Protein AF-A0A6C0F0D4-F1 (afdb_monomer_lite)

Foldseek 3Di:
DVVLVVQLVVQLVVLVVVCVVVVDLSVLRQQVSCVVVCSDVASVRSVVCSVPPRVVVSVVVVVVVCVVPVVPDDPVVVVVVVVVCVVVVVVVVVVCVVPDRVRVVVVVVVVSVVVVVVVVVVVVVD

Structure (mmCIF, N/CA/C/O backbone):
data_AF-A0A6C0F0D4-F1
#
_entry.id   AF-A0A6C0F0D4-F1
#
loop_
_atom_site.group_PDB
_atom_site.id
_atom_site.type_symbol
_atom_site.label_atom_id
_atom_site.label_alt_id
_atom_site.label_comp_id
_atom_site.label_asym_id
_atom_site.label_entity_id
_atom_site.label_seq_id
_atom_site.pdbx_PDB_ins_code
_atom_site.Cartn_x
_atom_site.Cartn_y
_atom_site.Cartn_z
_atom_site.occupancy
_atom_site.B_iso_or_equiv
_atom_site.auth_seq_id
_atom_site.auth_comp_id
_atom_site.auth_asym_id
_atom_site.auth_atom_id
_atom_site.pdbx_PDB_model_num
ATOM 1 N N . MET A 1 1 ? -7.082 -18.448 18.501 1.00 57.34 1 MET A N 1
ATOM 2 C CA . MET A 1 1 ? -5.978 -17.816 17.740 1.00 57.34 1 MET A CA 1
ATOM 3 C C . MET A 1 1 ? -5.816 -18.461 16.367 1.00 57.34 1 MET A C 1
ATOM 5 O O . MET A 1 1 ? -5.572 -17.732 15.417 1.00 57.34 1 MET A O 1
ATOM 9 N N . ASP A 1 2 ? -6.070 -19.765 16.229 1.00 62.00 2 ASP A N 1
ATOM 10 C CA . ASP A 1 2 ? -5.894 -20.504 14.964 1.00 62.00 2 ASP A CA 1
ATOM 11 C C . ASP A 1 2 ? -6.825 -20.050 13.825 1.00 62.00 2 ASP A C 1
ATOM 13 O O . ASP A 1 2 ? -6.402 -19.968 12.675 1.00 62.00 2 ASP A O 1
ATOM 17 N N . GLY A 1 3 ? -8.066 -19.652 14.139 1.00 71.56 3 GLY A N 1
ATOM 18 C CA . GLY A 1 3 ? -9.014 -19.140 13.137 1.00 71.56 3 GLY A CA 1
ATOM 19 C C . GLY A 1 3 ? -8.536 -17.870 12.419 1.00 71.56 3 GLY A C 1
ATOM 20 O O . GLY A 1 3 ? -8.734 -17.729 11.215 1.00 71.56 3 GLY A O 1
ATOM 21 N N . ASN A 1 4 ? -7.827 -16.981 13.123 1.00 83.56 4 ASN A N 1
ATOM 22 C CA . ASN A 1 4 ? -7.291 -15.756 12.523 1.00 83.56 4 ASN A CA 1
ATOM 23 C C . ASN A 1 4 ? -6.118 -16.055 11.582 1.00 83.56 4 ASN A C 1
ATOM 25 O O . ASN A 1 4 ? -5.953 -15.361 10.582 1.00 83.56 4 ASN A O 1
ATOM 29 N N . ILE A 1 5 ? -5.332 -17.098 11.869 1.00 86.75 5 ILE A N 1
ATOM 30 C CA . ILE A 1 5 ? -4.209 -17.513 11.019 1.00 86.75 5 ILE A CA 1
ATOM 31 C C . ILE A 1 5 ? -4.738 -18.006 9.673 1.00 86.75 5 ILE A C 1
ATOM 33 O O . ILE A 1 5 ? -4.275 -17.539 8.638 1.00 86.75 5 ILE A O 1
ATOM 37 N N . ILE A 1 6 ? -5.758 -18.871 9.681 1.00 90.50 6 ILE A N 1
ATOM 38 C CA . ILE A 1 6 ? -6.368 -19.400 8.451 1.00 90.50 6 ILE A CA 1
ATOM 39 C C . ILE A 1 6 ? -6.893 -18.257 7.571 1.00 90.50 6 ILE A C 1
ATOM 41 O O . ILE A 1 6 ? -6.617 -18.224 6.372 1.00 90.50 6 ILE A O 1
ATOM 45 N N . ILE A 1 7 ? -7.601 -17.289 8.161 1.00 89.38 7 ILE A N 1
ATOM 46 C CA . ILE A 1 7 ? -8.142 -16.139 7.424 1.00 89.38 7 ILE A CA 1
ATOM 47 C C . ILE A 1 7 ? -7.016 -15.287 6.826 1.00 89.38 7 ILE A C 1
ATOM 49 O O . ILE A 1 7 ? -7.073 -14.954 5.643 1.00 89.38 7 ILE A O 1
ATOM 53 N N . ILE A 1 8 ? -5.974 -14.968 7.601 1.00 88.62 8 ILE A N 1
ATOM 54 C CA . ILE A 1 8 ? -4.818 -14.207 7.101 1.00 88.62 8 ILE A CA 1
ATOM 55 C C . ILE A 1 8 ? -4.137 -14.950 5.954 1.00 88.62 8 ILE A C 1
ATOM 57 O O . ILE A 1 8 ? -3.810 -14.329 4.946 1.00 88.62 8 ILE A O 1
ATOM 61 N N . SER A 1 9 ? -3.942 -16.264 6.075 1.00 89.44 9 SER A N 1
ATOM 62 C CA . SER A 1 9 ? -3.331 -17.076 5.022 1.00 89.44 9 SER A CA 1
ATOM 63 C C . SER A 1 9 ? -4.152 -17.043 3.734 1.00 89.44 9 SER A C 1
ATOM 65 O O . SER A 1 9 ? -3.584 -16.851 2.661 1.00 89.44 9 SER A O 1
ATOM 67 N N . LEU A 1 10 ? -5.480 -17.159 3.821 1.00 91.12 10 LEU A N 1
ATOM 68 C CA . LEU A 1 10 ? -6.362 -17.065 2.654 1.00 91.12 10 LEU A CA 1
ATOM 69 C C . LEU A 1 10 ? -6.307 -15.677 2.005 1.00 91.12 10 LEU A C 1
ATOM 71 O O . LEU A 1 10 ? -6.189 -15.578 0.784 1.00 91.12 10 LEU A O 1
ATOM 75 N N . ILE A 1 11 ? -6.330 -14.611 2.811 1.00 90.19 11 ILE A N 1
ATOM 76 C CA . ILE A 1 11 ? -6.169 -13.235 2.323 1.00 90.19 11 ILE A CA 1
ATOM 77 C C . ILE A 1 11 ? -4.809 -13.071 1.637 1.00 90.19 11 ILE A C 1
ATOM 79 O O . ILE A 1 11 ? -4.742 -12.484 0.562 1.00 90.19 11 ILE A O 1
ATOM 83 N N . ALA A 1 12 ? -3.730 -13.594 2.222 1.00 88.38 12 ALA A N 1
ATOM 84 C CA . ALA A 1 12 ? -2.387 -13.490 1.663 1.00 88.38 12 ALA A CA 1
ATOM 85 C C . ALA A 1 12 ? -2.275 -14.198 0.306 1.00 88.38 12 ALA A C 1
ATOM 87 O O . ALA A 1 12 ? -1.732 -13.619 -0.633 1.00 88.38 12 ALA A O 1
ATOM 88 N N . VAL A 1 13 ? -2.837 -15.406 0.172 1.00 89.69 13 VAL A N 1
ATOM 89 C CA . VAL A 1 13 ? -2.876 -16.140 -1.104 1.00 89.69 13 VAL A CA 1
ATOM 90 C C . VAL A 1 13 ? -3.669 -15.361 -2.150 1.00 89.69 13 VAL A C 1
ATOM 92 O O . VAL A 1 13 ? -3.170 -15.128 -3.250 1.00 89.69 13 VAL A O 1
ATOM 95 N N . PHE A 1 14 ? -4.876 -14.913 -1.802 1.00 89.62 14 PHE A N 1
ATOM 96 C CA . PHE A 1 14 ? -5.730 -14.150 -2.707 1.00 89.62 14 PHE A CA 1
ATOM 97 C C . PHE A 1 14 ? -5.037 -12.863 -3.173 1.00 89.62 14 PHE A C 1
ATOM 99 O O . PHE A 1 14 ? -4.862 -12.642 -4.369 1.00 89.62 14 PHE A O 1
ATOM 106 N N . CYS A 1 15 ? -4.558 -12.045 -2.236 1.00 88.25 15 CYS A N 1
ATOM 107 C CA . CYS A 1 15 ? -3.857 -10.804 -2.546 1.00 88.25 15 CYS A CA 1
ATOM 108 C C . CYS A 1 15 ? -2.586 -11.043 -3.361 1.00 88.25 15 CYS A C 1
ATOM 110 O O . CYS A 1 15 ? -2.336 -10.282 -4.287 1.00 88.25 15 CYS A O 1
ATOM 112 N N . GLY A 1 16 ? -1.810 -12.088 -3.059 1.00 85.62 16 GLY A N 1
ATOM 113 C CA . GLY A 1 16 ? -0.590 -12.420 -3.795 1.00 85.62 16 GLY A CA 1
ATOM 114 C C . GLY A 1 16 ? -0.858 -12.756 -5.262 1.00 85.62 16 GLY A C 1
ATOM 115 O O . GLY A 1 16 ? -0.153 -12.263 -6.141 1.00 85.62 16 GLY A O 1
ATOM 116 N N . ILE A 1 17 ? -1.915 -13.527 -5.541 1.00 87.12 17 ILE A N 1
ATOM 117 C CA . ILE A 1 17 ? -2.324 -13.860 -6.913 1.00 87.12 17 ILE A CA 1
ATOM 118 C C . ILE A 1 17 ? -2.718 -12.588 -7.672 1.00 87.12 17 ILE A C 1
ATOM 120 O O . ILE A 1 17 ? -2.166 -12.308 -8.734 1.00 87.12 17 ILE A O 1
ATOM 124 N N . PHE A 1 18 ? -3.627 -11.781 -7.119 1.00 85.50 18 PHE A N 1
ATOM 125 C CA . PHE A 1 18 ? -4.111 -10.582 -7.810 1.00 85.50 18 PHE A CA 1
ATOM 126 C C . PHE A 1 18 ? -3.041 -9.492 -7.939 1.00 85.50 18 PHE A C 1
ATOM 128 O O . PHE A 1 18 ? -2.933 -8.878 -8.999 1.00 85.50 18 PHE A O 1
ATOM 135 N N . ALA A 1 19 ? -2.230 -9.262 -6.903 1.00 81.38 19 ALA A N 1
ATOM 136 C CA . ALA A 1 19 ? -1.131 -8.299 -6.955 1.00 81.38 19 ALA A CA 1
ATOM 137 C C . ALA A 1 19 ? -0.093 -8.705 -8.009 1.00 81.38 19 ALA A C 1
ATOM 139 O O . ALA A 1 19 ? 0.293 -7.875 -8.831 1.00 81.38 19 ALA A O 1
ATOM 140 N N . GLY A 1 20 ? 0.284 -9.989 -8.052 1.00 78.75 20 GLY A N 1
ATOM 141 C CA . GLY A 1 20 ? 1.215 -10.517 -9.048 1.00 78.75 20 GLY A CA 1
ATOM 142 C C . GLY A 1 20 ? 0.679 -10.444 -10.479 1.00 78.75 20 GLY A C 1
ATOM 143 O O . GLY A 1 20 ? 1.416 -10.066 -11.384 1.00 78.75 20 GLY A O 1
ATOM 144 N N . MET A 1 21 ? -0.605 -10.754 -10.692 1.00 82.81 21 MET A N 1
ATOM 145 C CA . MET A 1 21 ? -1.230 -10.707 -12.021 1.00 82.81 21 MET A CA 1
ATOM 146 C C . MET A 1 21 ? -1.416 -9.283 -12.548 1.00 82.81 21 MET A C 1
ATOM 148 O O . MET A 1 21 ? -1.244 -9.044 -13.739 1.00 82.81 21 MET A O 1
ATOM 152 N N . LEU A 1 22 ? -1.800 -8.345 -11.681 1.00 80.50 22 LEU A N 1
ATOM 153 C CA . LEU A 1 22 ? -2.120 -6.972 -12.078 1.00 80.50 22 LEU A CA 1
ATOM 154 C C . LEU A 1 22 ? -0.910 -6.031 -12.021 1.00 80.50 22 LEU A C 1
ATOM 156 O O . LEU A 1 22 ? -1.009 -4.898 -12.484 1.00 80.50 22 LEU A O 1
ATOM 160 N N . GLY A 1 23 ? 0.200 -6.447 -11.398 1.00 71.56 23 GLY A N 1
ATOM 161 C CA . GLY A 1 23 ? 1.306 -5.545 -11.063 1.00 71.56 23 GLY A CA 1
ATOM 162 C C . GLY A 1 23 ? 0.879 -4.408 -10.123 1.00 71.56 23 GLY A C 1
ATOM 163 O O . GLY A 1 23 ? 1.505 -3.351 -10.095 1.00 71.56 23 GLY A O 1
ATOM 164 N N . SER A 1 24 ? -0.222 -4.596 -9.388 1.00 71.94 24 SER A N 1
ATOM 165 C CA . SER A 1 24 ? -0.794 -3.587 -8.496 1.00 71.94 24 SER A CA 1
ATOM 166 C C . SER A 1 24 ? -0.131 -3.662 -7.123 1.00 71.94 24 SER A C 1
ATOM 168 O O . SER A 1 24 ? 0.087 -4.769 -6.628 1.00 71.94 24 SER A O 1
ATOM 170 N N . PRO A 1 25 ? 0.079 -2.526 -6.430 1.00 68.12 25 PRO A N 1
ATOM 171 C CA . PRO A 1 25 ? 0.456 -2.558 -5.025 1.00 68.12 25 PRO A CA 1
ATOM 172 C C . PRO A 1 25 ? -0.610 -3.337 -4.243 1.00 68.12 25 PRO A C 1
ATOM 174 O O . PRO A 1 25 ? -1.789 -2.965 -4.250 1.00 68.12 25 PRO A O 1
ATOM 177 N N . GLY A 1 26 ? -0.211 -4.421 -3.566 1.00 71.56 26 GLY A N 1
ATOM 178 C CA . GLY A 1 26 ? -1.134 -5.315 -2.850 1.00 71.56 26 GLY A CA 1
ATOM 179 C C . GLY A 1 26 ? -1.966 -4.620 -1.761 1.00 71.56 26 GLY A C 1
ATOM 180 O O . GLY A 1 26 ? -2.985 -5.157 -1.323 1.00 71.56 26 GLY A O 1
ATOM 181 N N . PHE A 1 27 ? -1.587 -3.391 -1.387 1.00 79.44 27 PHE A N 1
ATOM 182 C CA . PHE A 1 27 ? -2.316 -2.477 -0.503 1.00 79.44 27 PHE A CA 1
ATOM 183 C C . PHE A 1 27 ? -3.807 -2.371 -0.835 1.00 79.44 27 PHE A C 1
ATOM 185 O O . PHE A 1 27 ? -4.641 -2.402 0.072 1.00 79.44 27 PHE A O 1
ATOM 192 N N . THR A 1 28 ? -4.136 -2.254 -2.127 1.00 82.19 28 THR A N 1
ATOM 193 C CA . THR A 1 28 ? -5.504 -2.010 -2.612 1.00 82.19 28 THR A CA 1
ATOM 194 C C . THR A 1 28 ? -6.470 -3.122 -2.207 1.00 82.19 28 THR A C 1
ATOM 196 O O . THR A 1 28 ? -7.655 -2.864 -2.030 1.00 82.19 28 THR A O 1
ATOM 199 N N . LEU A 1 29 ? -5.967 -4.345 -2.019 1.00 85.88 29 LEU A N 1
ATOM 200 C CA . LEU A 1 29 ? -6.776 -5.513 -1.673 1.00 85.88 29 LEU A CA 1
ATOM 201 C C . LEU A 1 29 ? -6.578 -5.940 -0.218 1.00 85.88 29 LEU A C 1
ATOM 203 O O . LEU A 1 29 ? -7.553 -6.192 0.489 1.00 85.88 29 LEU A O 1
ATOM 207 N N . ILE A 1 30 ? -5.334 -5.986 0.262 1.00 89.56 30 ILE A N 1
ATOM 208 C CA . ILE A 1 30 ? -5.036 -6.613 1.553 1.00 89.56 30 ILE A CA 1
ATOM 209 C C . ILE A 1 30 ? -5.582 -5.822 2.740 1.00 89.56 30 ILE A C 1
ATOM 211 O O . ILE A 1 30 ? -6.139 -6.413 3.661 1.00 89.56 30 ILE A O 1
ATOM 215 N N . VAL A 1 31 ? -5.475 -4.490 2.723 1.00 90.38 31 VAL A N 1
ATOM 216 C CA . VAL A 1 31 ? -5.900 -3.664 3.860 1.00 90.38 31 VAL A CA 1
ATOM 217 C C . VAL A 1 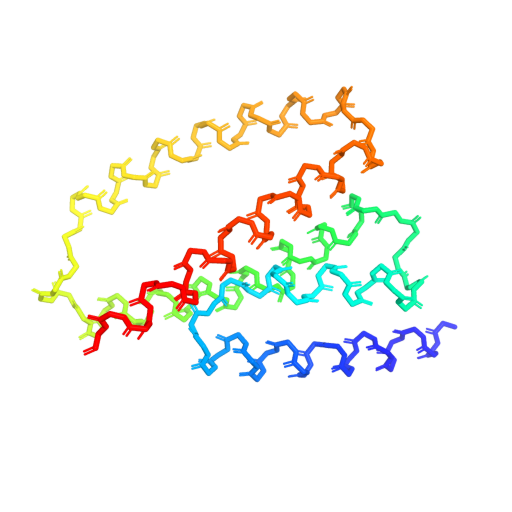31 ? -7.426 -3.677 4.015 1.00 90.38 31 VAL A C 1
ATOM 219 O O . VAL A 1 31 ? -7.885 -3.948 5.126 1.00 90.38 31 VAL A O 1
ATOM 222 N N . PRO A 1 32 ? -8.236 -3.483 2.953 1.00 90.00 32 PRO A N 1
ATOM 223 C CA . PRO A 1 32 ? -9.683 -3.662 3.049 1.00 90.00 32 PRO A CA 1
ATOM 224 C C . PRO A 1 32 ? -10.091 -5.060 3.527 1.00 90.00 32 PRO A C 1
ATOM 226 O O . PRO A 1 32 ? -10.931 -5.168 4.417 1.00 90.00 32 PRO A O 1
ATOM 229 N N . LEU A 1 33 ? -9.473 -6.128 3.007 1.00 91.25 33 LEU A N 1
ATOM 230 C CA . LEU A 1 33 ? -9.811 -7.503 3.395 1.00 91.25 33 LEU A CA 1
ATOM 231 C C . LEU A 1 33 ? -9.495 -7.794 4.868 1.00 91.25 33 LEU A C 1
ATOM 233 O O . LEU A 1 33 ? -10.315 -8.394 5.566 1.00 91.25 33 LEU A O 1
ATOM 237 N N . LEU A 1 34 ? -8.355 -7.322 5.376 1.00 91.25 34 LEU A N 1
ATOM 238 C CA . LEU A 1 34 ? -7.997 -7.440 6.794 1.00 91.25 34 LEU A CA 1
ATOM 239 C C . LEU A 1 34 ? -8.967 -6.682 7.714 1.00 91.25 34 LEU A C 1
ATOM 241 O O . LEU A 1 34 ? -9.257 -7.142 8.818 1.00 91.25 34 LEU A O 1
ATOM 245 N N . MET A 1 35 ? -9.478 -5.533 7.262 1.00 91.31 35 MET A N 1
ATOM 246 C CA . MET A 1 35 ? -10.464 -4.750 8.012 1.00 91.31 35 MET A CA 1
ATOM 247 C C . MET A 1 35 ? -11.859 -5.390 7.982 1.00 91.31 35 MET A C 1
ATOM 249 O O . MET A 1 35 ? -12.517 -5.443 9.015 1.00 91.31 35 MET A O 1
ATOM 253 N N . ILE A 1 36 ? -12.306 -5.903 6.829 1.00 91.19 36 ILE A N 1
ATOM 254 C CA . ILE A 1 36 ? -13.627 -6.542 6.667 1.00 91.19 36 ILE A CA 1
ATOM 255 C C . ILE A 1 36 ? -13.723 -7.823 7.496 1.00 91.19 36 ILE A C 1
ATOM 257 O O . ILE A 1 36 ? -14.750 -8.094 8.110 1.00 91.19 36 ILE A O 1
ATOM 261 N N . THR A 1 37 ? -12.647 -8.606 7.529 1.00 90.19 37 THR A N 1
ATOM 262 C CA . THR A 1 37 ? -12.601 -9.869 8.278 1.00 90.19 37 THR A CA 1
ATOM 263 C C . THR A 1 37 ? -12.455 -9.681 9.789 1.00 90.19 37 THR A C 1
ATOM 265 O O . THR A 1 37 ? -12.543 -10.657 10.529 1.00 90.19 37 THR A O 1
ATOM 268 N N . GLY A 1 38 ? -12.236 -8.450 10.266 1.00 87.62 38 GLY A N 1
ATOM 269 C CA . GLY A 1 38 ? -12.099 -8.139 11.693 1.00 87.62 38 GLY A CA 1
ATOM 270 C C . GLY A 1 38 ? -10.829 -8.696 12.344 1.00 87.62 38 GLY A C 1
ATOM 271 O O . GLY A 1 38 ? -10.686 -8.636 13.562 1.00 87.62 38 GLY A O 1
ATOM 272 N N . VAL A 1 39 ? -9.897 -9.228 11.548 1.00 88.44 39 VAL A N 1
ATOM 273 C CA . VAL A 1 39 ? -8.622 -9.775 12.033 1.00 88.44 39 VAL A CA 1
ATOM 274 C C . VAL A 1 39 ? -7.750 -8.672 12.634 1.00 88.44 39 VAL A C 1
ATOM 276 O O . VAL A 1 39 ? -7.060 -8.890 13.631 1.00 88.44 39 VAL A O 1
ATOM 279 N N . CYS A 1 40 ? -7.783 -7.483 12.031 1.00 88.88 40 CYS A N 1
ATOM 280 C CA . CYS A 1 40 ? -7.049 -6.322 12.512 1.00 88.88 40 CYS A CA 1
ATOM 281 C C . CYS A 1 40 ? -7.937 -5.451 13.410 1.00 88.88 40 CYS A C 1
ATOM 283 O O . CYS A 1 40 ? -9.020 -5.051 12.985 1.00 88.88 40 CYS A O 1
ATOM 285 N N . PRO A 1 41 ? -7.469 -5.067 14.612 1.00 87.50 41 PRO A N 1
ATOM 286 C CA . PRO A 1 41 ? -8.257 -4.255 15.540 1.00 87.50 41 PRO A CA 1
ATOM 287 C C . PRO A 1 41 ? -8.459 -2.813 15.055 1.00 87.50 41 PRO A C 1
ATOM 289 O O . PRO A 1 41 ? -9.363 -2.125 15.525 1.00 87.50 41 PRO A O 1
ATOM 292 N N . ASN A 1 42 ? -7.604 -2.324 14.153 1.00 89.44 42 ASN A N 1
ATOM 293 C CA . ASN A 1 42 ? -7.705 -0.990 13.576 1.00 89.44 42 ASN A CA 1
ATOM 294 C C . ASN A 1 42 ? -6.925 -0.880 12.253 1.00 89.44 42 ASN A C 1
ATOM 296 O O . ASN A 1 42 ? -6.152 -1.769 11.876 1.00 89.44 42 ASN A O 1
ATOM 300 N N . PHE A 1 43 ? -7.129 0.241 11.559 1.00 88.94 43 PHE A N 1
ATOM 301 C CA . PHE A 1 43 ? -6.536 0.508 10.249 1.00 88.94 43 PHE A CA 1
ATOM 302 C C . PHE A 1 43 ? -5.010 0.607 10.306 1.00 88.94 43 PHE A C 1
ATOM 304 O O . PHE A 1 43 ? -4.324 0.127 9.406 1.00 88.94 43 PHE A O 1
ATOM 311 N N . SER A 1 44 ? -4.468 1.189 11.378 1.00 88.56 44 SER A N 1
ATOM 312 C CA . SER A 1 44 ? -3.021 1.313 11.558 1.00 88.56 44 SER A CA 1
ATOM 313 C C . SER A 1 44 ? -2.322 -0.051 11.673 1.00 88.56 44 SER A C 1
ATOM 315 O O . SER A 1 44 ? -1.251 -0.236 11.096 1.00 88.56 44 SER A O 1
ATOM 317 N N . VAL A 1 45 ? -2.933 -1.034 12.343 1.00 90.25 45 VAL A N 1
ATOM 318 C CA . VAL A 1 45 ? -2.404 -2.408 12.417 1.00 90.25 45 VAL A CA 1
ATOM 319 C C . VAL A 1 45 ? -2.479 -3.102 11.058 1.00 90.25 45 VAL A C 1
ATOM 321 O O . VAL A 1 45 ? -1.501 -3.719 10.641 1.00 90.25 45 VAL A O 1
ATOM 324 N N . ALA A 1 46 ? -3.590 -2.956 10.328 1.00 90.56 46 ALA A N 1
ATOM 325 C CA . ALA A 1 46 ? -3.724 -3.527 8.986 1.00 90.56 46 ALA A CA 1
ATOM 326 C C . ALA A 1 46 ? -2.665 -2.975 8.015 1.00 90.56 46 ALA A C 1
ATOM 328 O O . ALA A 1 46 ? -2.056 -3.733 7.259 1.00 90.56 46 ALA A O 1
ATOM 329 N N . LEU A 1 47 ? -2.388 -1.668 8.089 1.00 88.19 47 LEU A N 1
ATOM 330 C CA . LEU A 1 47 ? -1.287 -1.034 7.366 1.00 88.19 47 LEU A CA 1
ATOM 331 C C . LEU A 1 47 ? 0.068 -1.635 7.747 1.00 88.19 47 LEU A C 1
ATOM 333 O O . LEU A 1 47 ? 0.846 -1.967 6.861 1.00 88.19 47 LEU A O 1
ATOM 337 N N . GLY A 1 48 ? 0.349 -1.801 9.042 1.00 87.06 48 GLY A N 1
ATOM 338 C CA . GLY A 1 48 ? 1.599 -2.404 9.512 1.00 87.06 48 GLY A CA 1
ATOM 339 C C . GLY A 1 48 ? 1.831 -3.806 8.942 1.00 87.06 48 GLY A C 1
ATOM 340 O O . GLY A 1 48 ? 2.922 -4.100 8.456 1.00 87.06 48 GLY A O 1
ATOM 341 N N . ILE A 1 49 ? 0.787 -4.642 8.920 1.00 87.56 49 ILE A N 1
ATOM 342 C CA . ILE A 1 49 ? 0.841 -5.979 8.310 1.00 87.56 49 ILE A CA 1
ATOM 343 C C . ILE A 1 49 ? 1.117 -5.887 6.807 1.00 87.56 49 ILE A C 1
ATOM 345 O O . ILE A 1 49 ? 1.938 -6.645 6.305 1.00 87.56 49 ILE A O 1
ATOM 349 N N . PHE A 1 50 ? 0.494 -4.949 6.090 1.00 87.81 50 PHE A N 1
ATOM 350 C CA . PHE A 1 50 ? 0.795 -4.719 4.675 1.00 87.81 50 PHE A CA 1
ATOM 351 C C . PHE A 1 50 ? 2.263 -4.311 4.449 1.00 87.81 50 PHE A C 1
ATOM 353 O O . PHE A 1 50 ? 2.944 -4.916 3.619 1.00 87.81 50 PHE A O 1
ATOM 360 N N . PHE A 1 51 ? 2.767 -3.328 5.205 1.00 83.69 51 PHE A N 1
ATOM 361 C CA . PHE A 1 51 ? 4.143 -2.837 5.071 1.00 83.69 51 PHE A CA 1
ATOM 362 C C . PHE A 1 51 ? 5.176 -3.946 5.306 1.00 83.69 51 PHE A C 1
ATOM 364 O O . PHE A 1 51 ? 6.169 -4.015 4.591 1.00 83.69 51 PHE A O 1
ATOM 371 N N . ILE A 1 52 ? 4.944 -4.830 6.278 1.00 81.88 52 ILE A N 1
ATOM 372 C CA . ILE A 1 52 ? 5.871 -5.928 6.583 1.00 81.88 52 ILE A CA 1
ATOM 373 C C . ILE A 1 52 ? 5.661 -7.110 5.628 1.00 81.88 52 ILE A C 1
ATOM 375 O O . ILE A 1 52 ? 6.618 -7.651 5.085 1.00 81.88 52 ILE A O 1
ATOM 379 N N . GLY A 1 53 ? 4.416 -7.533 5.428 1.00 79.25 53 GLY A N 1
ATOM 380 C CA . GLY A 1 53 ? 4.097 -8.791 4.756 1.00 79.25 53 GLY A CA 1
ATOM 381 C C . GLY A 1 53 ? 4.124 -8.730 3.232 1.00 79.25 53 GLY A C 1
ATOM 382 O O . GLY A 1 53 ? 4.370 -9.752 2.602 1.00 79.25 53 GLY A O 1
ATOM 383 N N . VAL A 1 54 ? 3.872 -7.562 2.633 1.00 78.06 54 VAL A N 1
ATOM 384 C CA . VAL A 1 54 ? 3.682 -7.440 1.175 1.00 78.06 54 VAL A CA 1
ATOM 385 C C . VAL A 1 54 ? 4.786 -6.628 0.515 1.00 78.06 54 VAL A C 1
ATOM 387 O O . VAL A 1 54 ? 5.312 -7.041 -0.513 1.00 78.06 54 VAL A O 1
ATOM 390 N N . ILE A 1 55 ? 5.203 -5.513 1.120 1.00 79.69 55 ILE A N 1
ATOM 391 C CA . ILE A 1 55 ? 6.208 -4.643 0.488 1.00 79.69 55 ILE A CA 1
ATOM 392 C C . ILE A 1 55 ? 7.565 -5.334 0.365 1.00 79.69 55 ILE A C 1
ATOM 394 O O . ILE A 1 55 ? 8.250 -5.133 -0.631 1.00 79.69 55 ILE A O 1
ATOM 398 N N . LEU A 1 56 ? 7.960 -6.149 1.346 1.00 76.69 56 LEU A N 1
ATOM 399 C CA . LEU A 1 56 ? 9.226 -6.885 1.293 1.00 76.69 56 LEU A CA 1
ATOM 400 C C . LEU A 1 56 ? 9.285 -7.827 0.070 1.00 76.69 56 LEU A C 1
ATOM 402 O O . LEU A 1 56 ? 10.208 -7.678 -0.734 1.00 76.69 56 LEU A O 1
ATOM 406 N N . PRO A 1 57 ? 8.312 -8.739 -0.135 1.00 78.31 57 PRO A N 1
ATOM 407 C CA . PRO A 1 57 ? 8.231 -9.533 -1.362 1.00 78.31 57 PRO A CA 1
ATOM 408 C C . PRO A 1 57 ? 8.107 -8.699 -2.647 1.00 78.31 57 PRO A C 1
ATOM 410 O O . PRO A 1 57 ? 8.796 -8.979 -3.630 1.00 78.31 57 PRO A O 1
ATOM 413 N N . ASP A 1 58 ? 7.269 -7.658 -2.647 1.00 79.44 58 ASP A N 1
ATOM 414 C CA . ASP A 1 58 ? 7.042 -6.815 -3.828 1.00 79.44 58 ASP A CA 1
ATOM 415 C C . ASP A 1 58 ? 8.302 -6.046 -4.236 1.00 79.44 58 ASP A C 1
ATOM 417 O O . ASP A 1 58 ? 8.571 -5.890 -5.426 1.00 79.44 58 ASP A O 1
ATOM 421 N N . LEU A 1 59 ? 9.126 -5.623 -3.274 1.00 80.75 59 LEU A N 1
ATOM 422 C CA . LEU A 1 59 ? 10.403 -4.967 -3.539 1.00 80.75 59 LEU A CA 1
ATOM 423 C C . LEU A 1 59 ? 11.364 -5.901 -4.282 1.00 80.75 59 LEU A C 1
ATOM 425 O O . LEU A 1 59 ? 12.025 -5.473 -5.227 1.00 80.75 59 LEU A O 1
ATOM 429 N N . VAL A 1 60 ? 11.421 -7.179 -3.898 1.00 82.06 60 VAL A N 1
ATOM 430 C CA . VAL A 1 60 ? 12.244 -8.181 -4.594 1.00 82.06 60 VAL A CA 1
ATOM 431 C C . VAL A 1 60 ? 11.775 -8.344 -6.041 1.00 82.06 60 VAL A C 1
ATOM 433 O O . VAL A 1 60 ? 12.595 -8.321 -6.963 1.00 82.06 60 VAL A O 1
ATOM 436 N N . ASN A 1 61 ? 10.462 -8.439 -6.257 1.00 80.44 61 ASN A N 1
ATOM 437 C CA . ASN A 1 61 ? 9.882 -8.529 -7.598 1.00 80.44 61 ASN A CA 1
ATOM 438 C C . ASN A 1 61 ? 10.140 -7.264 -8.428 1.00 80.44 61 ASN A C 1
ATOM 440 O O . ASN A 1 61 ? 10.493 -7.369 -9.601 1.00 80.44 61 ASN A O 1
ATOM 444 N N . ALA A 1 62 ? 10.034 -6.079 -7.822 1.00 80.25 62 ALA A N 1
ATOM 445 C CA . ALA A 1 62 ? 10.313 -4.804 -8.474 1.00 80.25 62 ALA A CA 1
ATOM 446 C C . ALA A 1 62 ? 11.786 -4.686 -8.895 1.00 80.25 62 ALA A C 1
ATOM 448 O O . ALA A 1 62 ? 12.074 -4.260 -10.012 1.00 80.25 62 ALA A O 1
ATOM 449 N N . ILE A 1 63 ? 12.722 -5.118 -8.043 1.00 83.25 63 ILE A N 1
ATOM 450 C CA . ILE A 1 63 ? 14.156 -5.161 -8.365 1.00 83.25 63 ILE A CA 1
ATOM 451 C C . ILE A 1 63 ? 14.420 -6.127 -9.524 1.00 83.25 63 ILE A C 1
ATOM 453 O O . ILE A 1 63 ? 15.149 -5.783 -10.457 1.00 83.25 63 ILE A O 1
ATOM 457 N N . ARG A 1 64 ? 13.813 -7.321 -9.502 1.00 84.06 64 ARG A N 1
ATOM 458 C CA . ARG A 1 64 ? 13.938 -8.290 -10.600 1.00 84.06 64 ARG A CA 1
ATOM 459 C C . ARG A 1 64 ? 13.415 -7.701 -11.911 1.00 84.06 64 ARG A C 1
ATOM 461 O O . ARG A 1 64 ? 14.144 -7.686 -12.899 1.00 84.06 64 ARG A O 1
ATOM 468 N N . TYR A 1 65 ? 12.208 -7.139 -11.887 1.00 82.44 65 TYR A N 1
ATOM 469 C CA . TYR A 1 65 ? 11.592 -6.495 -13.046 1.00 82.44 65 TYR A CA 1
ATOM 470 C C . TYR A 1 65 ? 12.450 -5.348 -13.587 1.00 82.44 65 TYR A C 1
ATOM 472 O O . TYR A 1 65 ? 12.620 -5.207 -14.798 1.00 82.44 65 TYR A O 1
ATOM 480 N N . PHE A 1 66 ? 13.043 -4.549 -12.699 1.00 81.62 66 PHE A N 1
ATOM 481 C CA . PHE A 1 66 ? 13.957 -3.480 -13.076 1.00 81.62 66 PHE A CA 1
ATOM 482 C C . PHE A 1 66 ? 15.191 -4.011 -13.809 1.00 81.62 66 PHE A C 1
ATOM 484 O O . PHE A 1 66 ? 15.597 -3.458 -14.831 1.00 81.62 66 PHE A O 1
ATOM 491 N N . PHE A 1 67 ? 15.783 -5.102 -13.319 1.00 82.56 67 PHE A N 1
ATOM 492 C CA . PHE A 1 67 ? 16.9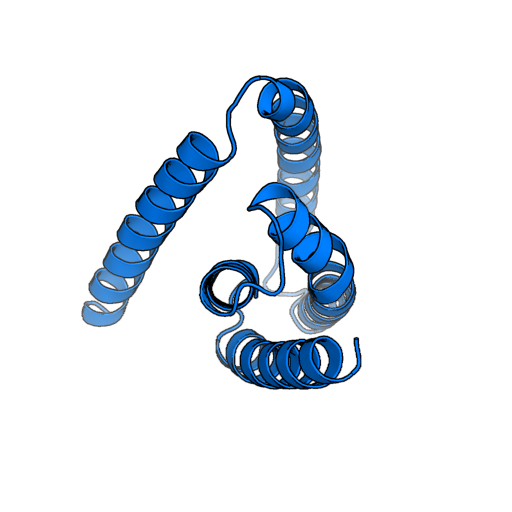42 -5.717 -13.955 1.00 82.56 67 PHE A CA 1
ATOM 493 C C . PHE A 1 67 ? 16.625 -6.380 -15.296 1.00 82.56 67 PHE A C 1
ATOM 495 O O . PHE A 1 67 ? 17.466 -6.331 -16.194 1.00 82.56 67 PHE A O 1
ATOM 502 N N . GLU A 1 68 ? 15.425 -6.925 -15.458 1.00 85.94 68 GLU A N 1
ATOM 503 C CA . GLU A 1 68 ? 14.941 -7.478 -16.726 1.00 85.94 68 GLU A CA 1
ATOM 504 C C . GLU A 1 68 ? 14.627 -6.371 -17.752 1.00 85.94 68 GLU A C 1
ATOM 506 O O . GLU A 1 68 ? 14.862 -6.548 -18.945 1.00 85.94 68 GLU A O 1
ATOM 511 N N . ASN A 1 69 ? 14.191 -5.189 -17.296 1.00 82.56 69 ASN A N 1
ATOM 512 C CA . ASN A 1 69 ? 13.705 -4.095 -18.149 1.00 82.56 69 ASN A CA 1
ATOM 513 C C . ASN A 1 69 ? 14.593 -2.835 -18.139 1.00 82.56 69 ASN A C 1
ATOM 515 O O . ASN A 1 69 ? 14.123 -1.738 -18.455 1.00 82.56 69 ASN A O 1
ATOM 519 N N . ARG A 1 70 ? 15.895 -2.959 -17.833 1.00 72.00 70 ARG A N 1
ATOM 520 C CA . ARG A 1 70 ? 16.824 -1.809 -17.703 1.00 72.00 70 ARG A CA 1
ATOM 521 C C . ARG A 1 70 ? 16.895 -0.880 -18.921 1.00 72.00 70 ARG A C 1
ATOM 523 O O . ARG A 1 70 ? 17.345 0.249 -18.783 1.00 72.00 70 ARG A O 1
ATOM 530 N N . LYS A 1 71 ? 16.507 -1.347 -20.114 1.00 72.31 71 LYS A N 1
ATOM 531 C CA . LYS A 1 71 ? 16.498 -0.527 -21.340 1.00 72.31 71 LYS A CA 1
ATOM 532 C C . LYS A 1 71 ? 15.314 0.445 -21.417 1.00 72.31 71 LYS A C 1
ATOM 534 O O . LYS A 1 71 ? 15.350 1.352 -22.238 1.00 72.31 71 LYS A O 1
ATOM 539 N N . ILE A 1 72 ? 14.282 0.238 -20.598 1.00 76.19 72 ILE A N 1
ATOM 540 C CA . ILE A 1 72 ? 13.032 1.011 -20.607 1.00 76.19 72 ILE A CA 1
ATOM 541 C C . ILE A 1 72 ? 12.974 1.959 -19.401 1.00 76.19 72 ILE A C 1
ATOM 543 O O . ILE A 1 72 ? 12.430 3.055 -19.498 1.00 76.19 72 ILE A O 1
ATOM 547 N N . ILE A 1 73 ? 13.547 1.553 -18.264 1.00 76.56 73 ILE A N 1
ATOM 548 C CA . ILE A 1 73 ? 13.442 2.297 -17.006 1.00 76.56 73 ILE A CA 1
ATOM 549 C C . ILE A 1 73 ? 14.639 3.237 -16.833 1.00 76.56 73 ILE A C 1
ATOM 551 O O . ILE A 1 73 ? 15.781 2.792 -16.710 1.00 76.56 73 ILE A O 1
ATOM 555 N N . ASP A 1 74 ? 14.375 4.544 -16.756 1.00 85.62 74 ASP A N 1
ATOM 556 C CA . ASP A 1 74 ? 15.398 5.541 -16.436 1.00 85.62 74 ASP A CA 1
ATOM 557 C C . ASP A 1 74 ? 15.792 5.452 -14.952 1.00 85.62 74 ASP A C 1
ATOM 559 O O . ASP A 1 74 ? 15.034 5.795 -14.036 1.00 85.62 74 ASP A O 1
ATOM 563 N N . ILE A 1 75 ? 17.021 4.993 -14.718 1.00 82.50 75 ILE A N 1
ATOM 564 C CA . ILE A 1 75 ? 17.597 4.810 -13.384 1.00 82.50 75 ILE A CA 1
ATOM 565 C C . ILE A 1 75 ? 17.708 6.143 -12.638 1.00 82.50 75 ILE A C 1
ATOM 567 O O . ILE A 1 75 ? 17.444 6.199 -11.437 1.00 82.50 75 ILE A O 1
ATOM 571 N N . LYS A 1 76 ? 18.080 7.227 -13.331 1.00 87.56 76 LYS A N 1
ATOM 572 C CA . LYS A 1 76 ? 18.241 8.545 -12.706 1.00 87.56 76 LYS A CA 1
ATOM 573 C C . LYS A 1 76 ? 16.893 9.060 -12.227 1.00 87.56 76 LYS A C 1
ATOM 575 O O . LYS A 1 76 ? 16.785 9.486 -11.079 1.00 87.56 76 LYS A O 1
ATOM 580 N N . LEU A 1 77 ? 15.869 8.964 -13.076 1.00 88.19 77 LEU A N 1
ATOM 581 C CA . LEU A 1 77 ? 14.509 9.361 -12.714 1.00 88.19 77 LEU A CA 1
ATOM 582 C C . LEU A 1 77 ? 13.984 8.532 -11.536 1.00 88.19 77 LEU A C 1
ATOM 584 O O . LEU A 1 77 ? 13.414 9.089 -10.602 1.00 88.19 77 LEU A O 1
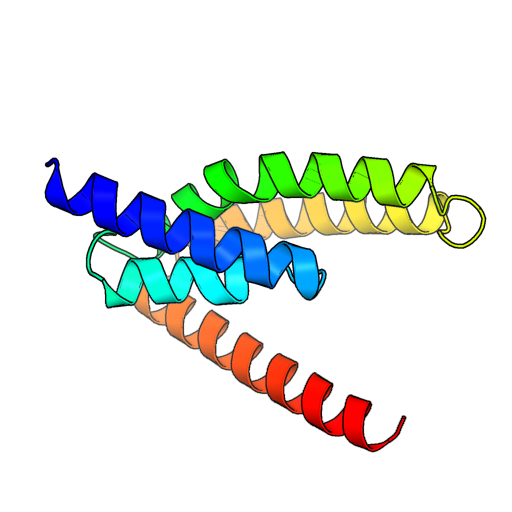ATOM 588 N N . THR A 1 78 ? 14.242 7.222 -11.547 1.00 87.06 78 THR A N 1
ATOM 589 C CA . THR A 1 78 ? 13.842 6.308 -10.467 1.00 87.06 78 THR A CA 1
ATOM 590 C C . THR A 1 78 ? 14.483 6.702 -9.137 1.00 87.06 78 THR A C 1
ATOM 592 O O . THR A 1 78 ? 13.780 6.837 -8.141 1.00 87.06 78 THR A O 1
ATOM 595 N N . ILE A 1 79 ? 15.795 6.962 -9.112 1.00 88.31 79 ILE A N 1
ATOM 596 C CA . ILE A 1 79 ? 16.507 7.378 -7.894 1.00 88.31 79 ILE A CA 1
ATOM 597 C C . ILE A 1 79 ? 15.969 8.714 -7.371 1.00 88.31 79 ILE A C 1
ATOM 599 O O . ILE A 1 79 ? 15.707 8.840 -6.175 1.00 88.31 79 ILE A O 1
ATOM 603 N N . ILE A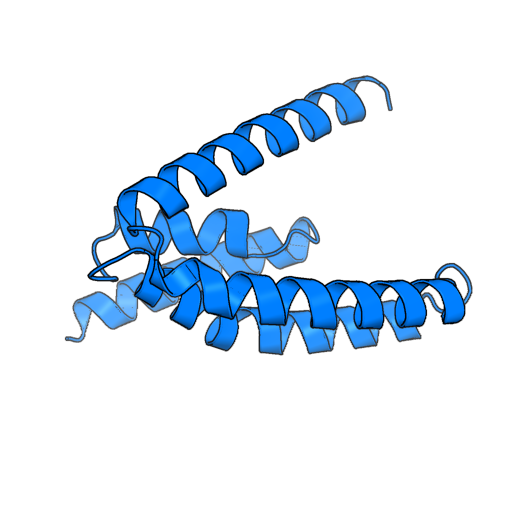 1 80 ? 15.773 9.702 -8.252 1.00 93.50 80 ILE A N 1
ATOM 604 C CA . ILE A 1 80 ? 15.222 11.011 -7.871 1.00 93.50 80 ILE A CA 1
ATOM 605 C C . ILE A 1 80 ? 13.828 10.840 -7.260 1.00 93.50 80 ILE A C 1
ATOM 607 O O . ILE A 1 80 ? 13.563 11.365 -6.177 1.00 93.50 80 ILE A O 1
ATOM 611 N N . PHE A 1 81 ? 12.961 10.063 -7.912 1.00 92.44 81 PHE A N 1
ATOM 612 C CA . PHE A 1 81 ? 11.629 9.760 -7.403 1.00 92.44 81 PHE A CA 1
ATOM 613 C C . PHE A 1 81 ? 11.688 9.085 -6.028 1.00 92.44 81 PHE A C 1
ATOM 615 O O . PHE A 1 81 ? 11.019 9.540 -5.104 1.00 92.44 81 PHE A O 1
ATOM 622 N N . THR A 1 82 ? 12.517 8.050 -5.859 1.00 90.31 82 THR A N 1
ATOM 623 C CA . THR A 1 82 ? 12.665 7.333 -4.585 1.00 90.31 82 THR A CA 1
ATOM 624 C C . THR A 1 82 ? 13.128 8.252 -3.459 1.00 90.31 82 THR A C 1
ATOM 626 O O . THR A 1 82 ? 12.578 8.176 -2.363 1.00 90.31 82 THR A O 1
ATOM 629 N N . LEU A 1 83 ? 14.095 9.140 -3.706 1.00 93.19 83 LEU A N 1
ATOM 630 C CA . LEU A 1 83 ? 14.594 10.073 -2.690 1.00 93.19 83 LEU A CA 1
ATOM 631 C C . LEU A 1 83 ? 13.521 11.076 -2.263 1.00 93.19 83 LEU A C 1
ATOM 633 O O . LEU A 1 83 ? 13.291 11.258 -1.068 1.00 93.19 83 LEU A O 1
ATOM 637 N N . ILE A 1 84 ? 12.833 11.688 -3.230 1.00 95.19 84 ILE A N 1
ATOM 638 C CA . ILE A 1 84 ? 11.732 12.617 -2.955 1.00 95.19 84 ILE A CA 1
ATOM 639 C C . ILE A 1 84 ? 10.637 11.887 -2.173 1.00 95.19 84 ILE A C 1
ATOM 641 O O . ILE A 1 84 ? 10.238 12.332 -1.097 1.00 95.19 84 ILE A O 1
ATOM 645 N N . PHE A 1 85 ? 10.197 10.729 -2.664 1.00 92.62 85 PHE A N 1
ATOM 646 C CA . PHE A 1 85 ? 9.171 9.928 -2.009 1.00 92.62 85 PHE A CA 1
ATOM 647 C C . PHE A 1 85 ? 9.565 9.547 -0.577 1.00 92.62 85 PHE A C 1
ATOM 649 O O . PHE A 1 85 ? 8.749 9.687 0.329 1.00 92.62 85 PHE A O 1
ATOM 656 N N . ALA A 1 86 ? 10.809 9.122 -0.344 1.00 90.88 86 ALA A N 1
ATOM 657 C CA . ALA A 1 86 ? 11.289 8.739 0.981 1.00 90.88 86 ALA A CA 1
ATOM 658 C C . ALA A 1 86 ? 11.226 9.904 1.979 1.00 90.88 86 ALA A C 1
ATOM 660 O O . ALA A 1 86 ? 10.754 9.713 3.103 1.00 90.88 86 ALA A O 1
ATOM 661 N N . VAL A 1 87 ? 11.641 11.109 1.572 1.00 93.62 87 VAL A N 1
ATOM 662 C CA . VAL A 1 87 ? 11.569 12.311 2.419 1.00 93.62 87 VAL A CA 1
ATOM 663 C C . VAL A 1 87 ? 10.117 12.621 2.773 1.00 93.62 87 VAL A C 1
ATOM 665 O O . VAL A 1 87 ? 9.764 12.653 3.952 1.00 93.62 87 VAL A O 1
ATOM 668 N N . PHE A 1 88 ? 9.251 12.776 1.769 1.00 95.00 88 PHE A N 1
ATOM 669 C CA . PHE A 1 88 ? 7.859 13.158 2.005 1.00 95.00 88 PHE A CA 1
ATOM 670 C C . PHE A 1 88 ? 7.073 12.076 2.747 1.00 95.00 88 PHE A C 1
ATOM 672 O O . PHE A 1 88 ? 6.351 12.400 3.684 1.00 95.00 88 PHE A O 1
ATOM 679 N N . SER A 1 89 ? 7.258 10.796 2.416 1.00 89.25 89 SER A N 1
ATOM 680 C CA . SER A 1 89 ? 6.614 9.685 3.126 1.00 89.25 89 SER A CA 1
ATOM 681 C C . SER A 1 89 ? 7.034 9.637 4.597 1.00 89.25 89 SER A C 1
ATOM 683 O O . SER A 1 89 ? 6.189 9.434 5.470 1.00 89.25 89 SER A O 1
ATOM 685 N N . SER A 1 90 ? 8.316 9.868 4.901 1.00 89.31 90 SER A N 1
ATOM 686 C CA . SER A 1 90 ? 8.815 9.893 6.284 1.00 89.31 90 SER A CA 1
ATOM 687 C C . SER A 1 90 ? 8.216 11.054 7.077 1.00 89.31 90 SER A C 1
ATOM 689 O O . SER A 1 90 ? 7.734 10.873 8.198 1.00 89.31 90 SER A O 1
ATOM 691 N N . THR A 1 91 ? 8.172 12.243 6.475 1.00 91.38 91 THR A N 1
ATOM 692 C CA . THR A 1 91 ? 7.540 13.421 7.073 1.00 91.38 91 THR A CA 1
ATOM 693 C C . THR A 1 91 ? 6.038 13.205 7.276 1.00 91.38 91 THR A C 1
ATOM 695 O O . THR A 1 91 ? 5.512 13.460 8.359 1.00 91.38 91 THR A O 1
ATOM 698 N N . SER A 1 92 ? 5.327 12.667 6.284 1.00 88.75 92 SER A N 1
ATOM 699 C CA . SER A 1 92 ? 3.898 12.356 6.392 1.00 88.75 92 SER A CA 1
ATOM 700 C C . SER A 1 92 ? 3.605 11.304 7.461 1.00 88.75 92 SER A C 1
ATOM 702 O O . SER A 1 92 ? 2.590 11.413 8.149 1.00 88.75 92 SER A O 1
ATOM 704 N N . LEU A 1 93 ? 4.493 10.326 7.672 1.00 86.81 93 LEU A N 1
ATOM 705 C CA . LEU A 1 93 ? 4.346 9.335 8.739 1.00 86.81 93 LEU A CA 1
ATOM 706 C C . LEU A 1 93 ? 4.382 9.989 10.128 1.00 86.81 93 LEU A C 1
ATOM 708 O O . LEU A 1 93 ? 3.579 9.620 10.989 1.00 86.81 93 LEU A O 1
ATOM 712 N N . TYR A 1 94 ? 5.246 10.992 10.331 1.00 88.19 94 TYR A N 1
ATOM 713 C CA . TYR A 1 94 ? 5.278 11.783 11.565 1.00 88.19 94 TYR A CA 1
ATOM 714 C C . TYR A 1 94 ? 3.932 12.476 11.820 1.00 88.19 94 TYR A C 1
ATOM 716 O O . TYR A 1 94 ? 3.366 12.340 12.906 1.00 88.19 94 TYR A O 1
ATOM 724 N N . TYR A 1 95 ? 3.368 13.135 10.803 1.00 89.44 95 TYR A N 1
ATOM 725 C CA . TYR A 1 95 ? 2.063 13.794 10.917 1.00 89.44 95 TYR A CA 1
ATOM 726 C C . TYR A 1 95 ? 0.888 12.818 11.036 1.00 89.44 95 TYR A C 1
ATOM 728 O O . TYR A 1 95 ? -0.132 13.148 11.641 1.00 89.44 95 TYR A O 1
ATOM 736 N N . SER A 1 96 ? 1.026 11.594 10.519 1.00 87.31 96 SER A N 1
ATOM 737 C CA . SER A 1 96 ? -0.033 10.580 10.561 1.00 87.31 96 SER A CA 1
ATOM 738 C C . SER A 1 96 ? -0.462 10.215 11.988 1.00 87.31 96 SER A C 1
ATOM 740 O O . SER A 1 96 ? -1.581 9.741 12.184 1.00 87.31 96 SER A O 1
ATOM 742 N N . LYS A 1 97 ? 0.394 10.462 12.990 1.00 87.50 97 LYS A N 1
ATOM 743 C CA . LYS A 1 97 ? 0.094 10.245 14.413 1.00 87.50 97 LYS A CA 1
ATOM 744 C C . LYS A 1 97 ? -1.034 11.145 14.926 1.00 87.50 97 LYS A C 1
ATOM 746 O O . LYS A 1 97 ? -1.738 10.760 15.850 1.00 87.50 97 LYS A O 1
ATOM 751 N N . TYR A 1 98 ? -1.237 12.307 14.303 1.00 91.38 98 TYR A N 1
ATOM 752 C CA . TYR A 1 98 ? -2.282 13.270 14.673 1.00 91.38 98 TYR A CA 1
ATOM 753 C C . TYR A 1 98 ? -3.603 13.047 13.921 1.00 91.38 98 TYR A C 1
ATOM 755 O O . TYR A 1 98 ? -4.582 13.759 14.140 1.00 91.38 98 TYR A O 1
ATOM 763 N N . ILE A 1 99 ? -3.648 12.065 13.018 1.00 91.94 99 ILE A N 1
ATOM 764 C CA . ILE A 1 99 ? -4.824 11.752 12.208 1.00 91.94 99 ILE A CA 1
ATOM 765 C C . ILE A 1 99 ? -5.445 10.464 12.743 1.00 91.94 99 ILE A C 1
ATOM 767 O O . ILE A 1 99 ? -4.778 9.434 12.836 1.00 91.94 99 ILE A O 1
ATOM 771 N N . SER A 1 100 ? -6.738 10.503 13.066 1.00 93.25 100 SER A N 1
ATOM 772 C CA . SER A 1 100 ? -7.456 9.313 13.523 1.00 93.25 100 SER A CA 1
ATOM 773 C C . SER A 1 100 ? -7.576 8.261 12.419 1.00 93.25 100 SER A C 1
ATOM 775 O O . SER A 1 100 ? -7.704 8.590 11.237 1.00 93.25 100 SER A O 1
ATOM 777 N N . ASP A 1 101 ? -7.614 6.986 12.804 1.00 90.06 101 ASP A N 1
ATOM 778 C CA . ASP A 1 101 ? -7.735 5.868 11.861 1.00 90.06 101 ASP A CA 1
ATOM 779 C C . ASP A 1 101 ? -8.979 5.979 10.976 1.00 90.06 101 ASP A C 1
ATOM 781 O O . ASP A 1 101 ? -8.894 5.777 9.768 1.00 90.06 101 ASP A O 1
ATOM 785 N N . LYS A 1 102 ? -10.106 6.434 11.536 1.00 92.25 102 LYS A N 1
ATOM 786 C CA . LYS A 1 102 ? -11.327 6.706 10.765 1.00 92.25 102 LYS A CA 1
ATOM 787 C C . LYS A 1 102 ? -11.089 7.727 9.645 1.00 92.25 102 LYS A C 1
ATOM 789 O O . LYS A 1 102 ? -11.544 7.520 8.524 1.00 92.25 102 LYS A O 1
ATOM 794 N N . LYS A 1 103 ? -10.357 8.816 9.915 1.00 93.31 103 LYS A N 1
ATOM 795 C CA . LYS A 1 103 ? -10.013 9.816 8.888 1.00 93.31 103 LYS A CA 1
ATOM 796 C C . LYS A 1 103 ? -9.062 9.234 7.840 1.00 93.31 103 LYS A C 1
ATOM 798 O O . LYS A 1 103 ? -9.291 9.444 6.653 1.00 93.31 103 LYS A O 1
ATOM 803 N N . LYS A 1 104 ? -8.044 8.469 8.256 1.00 90.38 104 LYS A N 1
ATOM 804 C CA . LYS A 1 104 ? -7.118 7.785 7.333 1.00 90.38 104 LYS A CA 1
ATOM 805 C C . LYS A 1 104 ? -7.859 6.844 6.383 1.00 90.38 104 LYS A C 1
ATOM 807 O O . LYS A 1 104 ? -7.584 6.864 5.189 1.00 90.38 104 LYS A O 1
ATOM 812 N N . MET A 1 105 ? -8.830 6.086 6.895 1.00 89.75 105 MET A N 1
ATOM 813 C CA . MET A 1 105 ? -9.668 5.191 6.094 1.00 89.75 105 MET A CA 1
ATOM 814 C C . MET A 1 105 ? -10.469 5.942 5.030 1.00 89.75 105 MET A C 1
ATOM 816 O O . MET A 1 105 ? -10.448 5.535 3.874 1.00 89.75 105 MET A O 1
ATOM 820 N N . TYR A 1 106 ? -11.137 7.047 5.382 1.00 93.06 106 TYR A N 1
ATOM 821 C CA . TYR A 1 106 ? -11.883 7.838 4.393 1.00 93.06 106 TYR A CA 1
ATOM 822 C C . TYR A 1 106 ? -10.977 8.431 3.315 1.00 93.06 106 TYR A C 1
ATOM 824 O O . TYR A 1 106 ? -11.331 8.387 2.140 1.00 93.06 106 TYR A O 1
ATOM 832 N N . ILE A 1 107 ? -9.805 8.948 3.697 1.00 91.31 107 ILE A N 1
ATOM 833 C CA . ILE A 1 107 ? -8.826 9.473 2.736 1.00 91.31 107 ILE A CA 1
ATOM 834 C C . ILE A 1 107 ? -8.358 8.353 1.798 1.00 91.31 107 ILE A C 1
ATOM 836 O O . ILE A 1 107 ? -8.365 8.535 0.583 1.00 91.31 107 ILE A O 1
ATOM 840 N N . ALA A 1 108 ? -8.004 7.184 2.340 1.00 89.38 108 ALA A N 1
ATOM 841 C CA . ALA A 1 108 ? -7.573 6.036 1.544 1.00 89.38 108 ALA A CA 1
ATOM 842 C C . ALA A 1 108 ? -8.670 5.554 0.581 1.00 89.38 108 ALA A C 1
ATOM 844 O O . ALA A 1 108 ? -8.393 5.344 -0.598 1.00 89.38 108 ALA A O 1
ATOM 845 N N . ALA A 1 109 ? -9.913 5.441 1.057 1.00 91.00 109 ALA A N 1
ATOM 846 C CA . ALA A 1 109 ? -11.058 5.048 0.240 1.00 91.00 109 ALA A CA 1
ATOM 847 C C . ALA A 1 109 ? -11.312 6.046 -0.897 1.00 91.00 109 ALA A C 1
ATOM 849 O O . ALA A 1 109 ? -11.505 5.643 -2.041 1.00 91.00 109 ALA A O 1
ATOM 850 N N . PHE A 1 110 ? -11.253 7.348 -0.604 1.00 93.44 110 PHE A N 1
ATOM 851 C CA . PHE A 1 110 ? -11.400 8.389 -1.616 1.00 93.44 110 PHE A CA 1
ATOM 852 C C . PHE A 1 110 ? -10.319 8.262 -2.696 1.00 93.44 110 PHE A C 1
ATOM 854 O O . PHE A 1 110 ? -10.642 8.188 -3.877 1.00 93.44 110 PHE A O 1
ATOM 861 N N . ILE A 1 111 ? -9.046 8.140 -2.307 1.00 90.81 111 ILE A N 1
ATOM 862 C CA . ILE A 1 111 ? -7.937 7.962 -3.256 1.00 90.81 111 ILE A CA 1
ATOM 863 C C . ILE A 1 111 ? -8.146 6.715 -4.130 1.00 90.81 111 ILE A C 1
ATOM 865 O O . ILE A 1 111 ? -7.956 6.791 -5.341 1.00 90.81 111 ILE A O 1
ATOM 869 N N . GLN A 1 112 ? -8.567 5.591 -3.540 1.00 89.50 112 GLN A N 1
ATOM 870 C CA . GLN A 1 112 ? -8.799 4.333 -4.260 1.00 89.50 112 GLN A CA 1
ATOM 871 C C . GLN A 1 112 ? -9.959 4.412 -5.259 1.00 89.50 112 GLN A C 1
ATOM 873 O O . GLN A 1 112 ? -9.862 3.862 -6.352 1.00 89.50 112 GLN A O 1
ATOM 878 N N . ILE A 1 113 ? -11.046 5.108 -4.917 1.00 92.19 113 ILE A N 1
ATOM 879 C CA . ILE A 1 113 ? -12.174 5.299 -5.837 1.00 92.19 113 ILE A CA 1
ATOM 880 C C . ILE A 1 113 ? -11.729 6.114 -7.051 1.00 92.19 113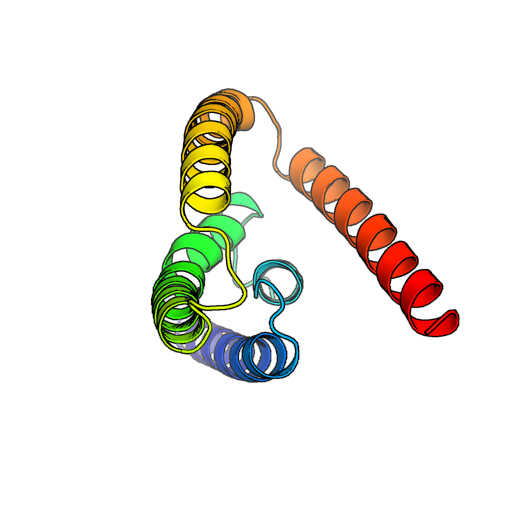 ILE A C 1
ATOM 882 O O . ILE A 1 113 ? -12.007 5.725 -8.182 1.00 92.19 113 ILE A O 1
ATOM 886 N N . PHE A 1 114 ? -11.016 7.221 -6.829 1.00 93.19 114 PHE A N 1
ATOM 887 C CA . PHE A 1 114 ? -10.556 8.079 -7.921 1.00 93.19 114 PHE A CA 1
ATOM 888 C C . PHE A 1 114 ? -9.518 7.389 -8.805 1.00 93.19 114 PHE A C 1
ATOM 890 O O . PHE A 1 114 ? -9.621 7.475 -10.028 1.00 93.19 114 PHE A O 1
ATOM 897 N N . SER A 1 115 ? -8.554 6.673 -8.220 1.00 89.81 115 SER A N 1
ATOM 898 C CA . SER A 1 115 ? -7.573 5.916 -9.002 1.00 89.81 115 SER A CA 1
ATOM 899 C C . SER A 1 115 ? -8.232 4.785 -9.792 1.00 89.81 115 SER A C 1
ATOM 901 O O . SER A 1 115 ? -7.938 4.619 -10.973 1.00 89.81 115 SER A O 1
ATOM 903 N N . GLY A 1 116 ? -9.180 4.064 -9.187 1.00 89.88 116 GLY A N 1
ATOM 904 C CA . GLY A 1 116 ? -9.968 3.032 -9.859 1.00 89.88 116 GLY A CA 1
ATOM 905 C C . GLY A 1 116 ? -10.789 3.580 -11.028 1.00 89.88 116 GLY A C 1
ATOM 906 O O . GLY A 1 116 ? -10.739 3.021 -12.124 1.00 89.88 116 GLY A O 1
ATOM 907 N N . LEU A 1 117 ? -11.491 4.704 -10.830 1.00 93.75 117 LEU A N 1
ATOM 908 C CA . LEU A 1 117 ? -12.226 5.381 -11.905 1.00 93.75 117 LEU A CA 1
ATOM 909 C C . LEU A 1 117 ? -11.291 5.793 -13.041 1.00 93.75 117 LEU A C 1
ATOM 911 O O . LEU A 1 117 ? -11.617 5.597 -14.210 1.00 93.75 117 LEU A O 1
ATOM 915 N N . TRP A 1 118 ? -10.137 6.363 -12.700 1.00 92.94 118 TRP A N 1
ATOM 916 C CA . TRP A 1 118 ? -9.162 6.794 -13.689 1.00 92.94 118 TRP A CA 1
ATOM 917 C C . TRP A 1 118 ? -8.640 5.616 -14.517 1.00 92.94 118 TRP A C 1
ATOM 919 O O . TRP A 1 118 ? -8.665 5.701 -15.743 1.00 92.94 118 TRP A O 1
ATOM 929 N N . TYR A 1 119 ? -8.261 4.496 -13.885 1.00 89.88 119 TYR A N 1
ATOM 930 C CA . TYR A 1 119 ? -7.842 3.289 -14.607 1.00 89.88 119 TYR A CA 1
ATOM 931 C C . TYR A 1 119 ? -8.927 2.780 -15.557 1.00 89.88 119 TYR A C 1
ATOM 933 O O . TYR A 1 119 ? -8.630 2.463 -16.705 1.00 89.88 119 TYR A O 1
ATOM 941 N N . PHE A 1 120 ? -10.182 2.743 -15.105 1.00 93.06 120 PHE A N 1
ATOM 942 C CA . PHE A 1 120 ? -11.308 2.305 -15.928 1.00 93.06 120 PHE A CA 1
ATOM 943 C C . PHE A 1 120 ? -11.515 3.203 -17.156 1.00 93.06 120 PHE A C 1
ATOM 945 O O . PHE A 1 120 ? -11.663 2.713 -18.276 1.00 93.06 120 PHE A O 1
ATOM 952 N N . LEU A 1 121 ? -11.498 4.524 -16.961 1.00 95.75 121 LEU A N 1
ATOM 953 C CA . LEU A 1 121 ? -11.660 5.489 -18.050 1.00 95.75 121 LEU A CA 1
ATOM 954 C C . LEU A 1 121 ? -10.478 5.467 -19.020 1.00 95.75 121 LEU A C 1
ATOM 956 O O . LEU A 1 121 ? -10.685 5.575 -20.225 1.00 95.75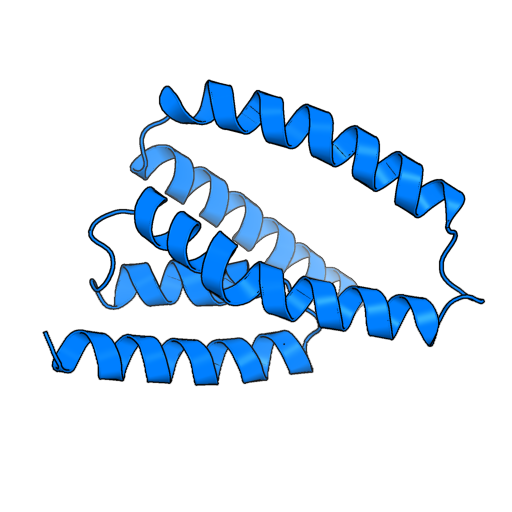 121 LEU A O 1
ATOM 960 N N . TYR A 1 122 ? -9.255 5.325 -18.511 1.00 93.75 122 TYR A N 1
ATOM 961 C CA . TYR A 1 122 ? -8.058 5.245 -19.339 1.00 93.75 122 TYR A CA 1
ATOM 962 C C . TYR A 1 122 ? -8.046 3.965 -20.180 1.00 93.75 122 TYR A C 1
ATOM 964 O O . TYR A 1 122 ? -7.854 4.039 -21.389 1.00 93.75 122 TYR A O 1
ATOM 972 N N . ALA A 1 123 ? -8.345 2.812 -19.573 1.00 92.19 123 ALA A N 1
ATOM 973 C CA . ALA A 1 123 ? -8.408 1.527 -20.268 1.00 92.19 123 ALA A CA 1
ATOM 974 C C . ALA A 1 123 ? -9.470 1.489 -21.376 1.00 92.19 123 ALA A C 1
ATOM 976 O O . ALA A 1 123 ? -9.288 0.794 -22.365 1.00 92.19 123 ALA A O 1
ATOM 977 N N . ARG A 1 124 ? -10.563 2.252 -21.243 1.00 89.19 124 ARG A N 1
ATOM 978 C CA . ARG A 1 124 ? -11.580 2.392 -22.297 1.00 89.19 124 ARG A CA 1
ATOM 979 C C . ARG A 1 124 ? -11.055 3.089 -23.562 1.00 89.19 124 ARG A C 1
ATOM 981 O O . ARG A 1 124 ? -11.639 2.903 -24.625 1.00 89.19 124 ARG A O 1
ATOM 988 N N . ASN A 1 125 ? -10.028 3.927 -23.436 1.00 86.38 125 ASN A N 1
ATOM 989 C CA . ASN A 1 125 ? -9.487 4.735 -24.532 1.00 86.38 125 ASN A CA 1
ATOM 990 C C . ASN A 1 125 ? -8.218 4.132 -25.166 1.00 86.38 125 ASN A C 1
ATOM 992 O O . ASN A 1 125 ? -7.653 4.762 -26.061 1.00 86.38 125 ASN A O 1
ATOM 996 N N . LEU A 1 126 ? -7.759 2.972 -24.680 1.00 82.06 126 LEU A N 1
ATOM 997 C CA . LEU A 1 126 ? -6.701 2.158 -25.289 1.00 82.06 126 LEU A CA 1
ATOM 998 C C . LEU A 1 126 ? -7.302 1.201 -26.324 1.00 82.06 126 LEU A C 1
ATOM 1000 O O . LEU A 1 126 ? -6.634 0.996 -27.360 1.00 82.06 126 LEU A O 1
#

Radius of gyration: 16.51 Å; chains: 1; bounding box: 32×34×43 Å

pLDDT: mean 86.38, std 6.75, range [57.34, 95.75]

Secondary structure (DSSP, 8-state):
-HHHHHHHHHHHHHHHHHHHHHT--THHHHHHHHHHTT-SSSHHHHHHHHHHHTHHHHHHHHHHHHHHTTTTS-HHHHHHHHHHHHHHHHHHHHHHTTS-HHHHHHHHHHHHHHHHHHHHHHHHT-

Sequence (126 aa):
MDGNIIIISLIAVFCGIFAGMLGSPGFTLIVPLLMITGVCPNFSVALGIFFIGVILPDLVNAIRYFFENRKIIDIKLTIIFTLIFAVFSSTSLYYSKYISDKKKMYIAAFIQIFSGLWYFLYARNL

Organism: NCBI:txid1070528